Protein AF-A0A1N7LGC6-F1 (afdb_monomer_lite)

Organism: NCBI:txid373672

Structure (mmCIF, N/CA/C/O backbone):
data_AF-A0A1N7LGC6-F1
#
_entry.id   AF-A0A1N7LGC6-F1
#
loop_
_atom_site.group_PDB
_atom_site.id
_atom_site.type_symbol
_atom_site.label_atom_id
_atom_site.label_alt_id
_atom_site.label_comp_id
_atom_site.label_asym_id
_atom_site.label_entity_id
_atom_site.label_seq_id
_atom_site.pdbx_PDB_ins_code
_atom_site.Cartn_x
_atom_site.Cartn_y
_atom_site.Cartn_z
_atom_site.occupancy
_atom_site.B_iso_or_equiv
_atom_site.auth_seq_id
_atom_site.auth_comp_id
_atom_site.auth_asym_id
_atom_site.auth_atom_id
_atom_site.pdbx_PDB_model_num
ATOM 1 N N . MET A 1 1 ? -0.327 -55.323 -0.229 1.00 37.06 1 MET A N 1
ATOM 2 C CA . MET A 1 1 ? 0.674 -54.268 -0.504 1.00 37.06 1 MET A CA 1
ATOM 3 C C . MET A 1 1 ? 0.019 -53.329 -1.503 1.00 37.06 1 MET A C 1
ATOM 5 O O . MET A 1 1 ? -0.231 -53.772 -2.609 1.00 37.06 1 MET A O 1
ATOM 9 N N . SER A 1 2 ? -0.619 -52.239 -1.058 1.00 42.34 2 SER A N 1
ATOM 10 C CA . SER A 1 2 ? 0.004 -50.950 -0.676 1.00 42.34 2 SER A CA 1
ATOM 11 C C . SER A 1 2 ? 0.762 -50.383 -1.883 1.00 42.34 2 SER A C 1
ATOM 13 O O . SER A 1 2 ? 1.681 -51.045 -2.346 1.00 42.34 2 SER A O 1
ATOM 15 N N . THR A 1 3 ? 0.373 -49.264 -2.488 1.00 35.06 3 THR A N 1
ATOM 16 C CA . THR A 1 3 ? 0.226 -47.947 -1.849 1.00 35.06 3 THR A CA 1
ATOM 17 C C . THR A 1 3 ? -0.568 -46.969 -2.730 1.00 35.06 3 THR A C 1
ATOM 19 O O . THR A 1 3 ? -0.265 -46.865 -3.912 1.00 35.06 3 THR A O 1
ATOM 22 N N . LEU A 1 4 ? -1.471 -46.217 -2.083 1.00 39.47 4 LEU A N 1
ATOM 23 C CA . LEU A 1 4 ? -1.647 -44.753 -2.180 1.00 39.47 4 LEU A CA 1
ATOM 24 C C . LEU A 1 4 ? -1.984 -44.200 -3.577 1.00 39.47 4 LEU A C 1
ATOM 26 O O . LEU A 1 4 ? -1.130 -44.090 -4.444 1.00 39.47 4 LEU A O 1
ATOM 30 N N . GLU A 1 5 ? -3.261 -43.935 -3.848 1.00 39.03 5 GLU A N 1
ATOM 31 C CA . GLU A 1 5 ? -3.838 -42.589 -3.673 1.00 39.03 5 GLU A CA 1
ATOM 32 C C . GLU A 1 5 ? -3.075 -41.542 -4.494 1.00 39.03 5 GLU A C 1
ATOM 34 O O . GLU A 1 5 ? -2.191 -40.850 -3.991 1.00 39.03 5 GLU A O 1
ATOM 39 N N . ASP A 1 6 ? -3.475 -41.413 -5.764 1.00 38.19 6 ASP A N 1
ATOM 40 C CA . ASP A 1 6 ? -3.227 -40.238 -6.601 1.00 38.19 6 ASP A CA 1
ATOM 41 C C . ASP A 1 6 ? -3.942 -39.019 -5.993 1.00 38.19 6 ASP A C 1
ATOM 43 O O . ASP A 1 6 ? -4.924 -38.488 -6.514 1.00 38.19 6 AS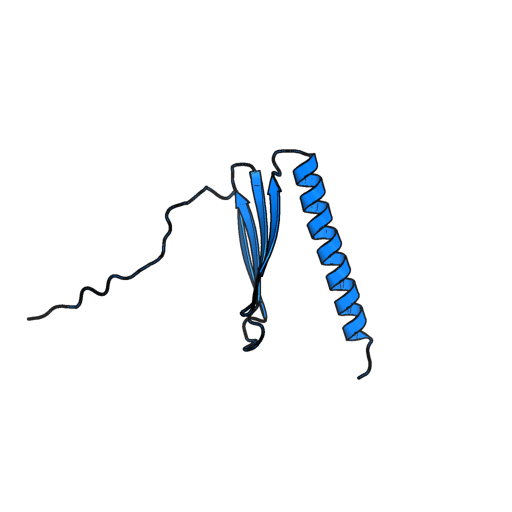P A O 1
ATOM 47 N N . ILE A 1 7 ? -3.449 -38.556 -4.848 1.00 42.66 7 ILE A N 1
ATOM 48 C CA . ILE A 1 7 ? -3.672 -37.193 -4.396 1.00 42.66 7 ILE A CA 1
ATOM 49 C C . ILE A 1 7 ? -2.743 -36.358 -5.263 1.00 42.66 7 ILE A C 1
ATOM 51 O O . ILE A 1 7 ? -1.573 -36.139 -4.943 1.00 42.66 7 ILE A O 1
ATOM 55 N N . SER A 1 8 ? -3.265 -35.905 -6.403 1.00 37.09 8 SER A N 1
ATOM 56 C CA . SER A 1 8 ? -2.662 -34.801 -7.131 1.00 37.09 8 SER A CA 1
ATOM 57 C C . SER A 1 8 ? -2.617 -33.612 -6.173 1.00 37.09 8 SER A C 1
ATOM 59 O O . SER A 1 8 ? -3.606 -32.896 -5.989 1.00 37.09 8 SER A O 1
ATOM 61 N N . ASN A 1 9 ? -1.477 -33.428 -5.514 1.00 38.16 9 ASN A N 1
ATOM 62 C CA . ASN A 1 9 ? -1.153 -32.207 -4.809 1.00 38.16 9 ASN A CA 1
ATOM 63 C C . ASN A 1 9 ? -1.197 -31.093 -5.850 1.00 38.16 9 ASN A C 1
ATOM 65 O O . ASN A 1 9 ? -0.247 -30.888 -6.601 1.00 38.16 9 ASN A O 1
ATOM 69 N N . ASN A 1 10 ? -2.325 -30.391 -5.914 1.00 43.53 10 ASN A N 1
ATOM 70 C CA . ASN A 1 10 ? -2.466 -29.151 -6.654 1.00 43.53 10 ASN A CA 1
ATOM 71 C C . ASN A 1 10 ? -1.701 -28.069 -5.876 1.00 43.53 10 ASN A C 1
ATOM 73 O O . ASN A 1 10 ? -2.273 -27.148 -5.294 1.00 43.53 10 ASN A O 1
ATOM 77 N N . THR A 1 11 ? -0.378 -28.225 -5.797 1.00 36.22 11 THR A N 1
ATOM 78 C CA . THR A 1 11 ? 0.541 -27.155 -5.449 1.00 36.22 11 THR A CA 1
ATOM 79 C C . THR A 1 11 ? 0.451 -26.184 -6.610 1.00 36.22 11 THR A C 1
ATOM 81 O O . THR A 1 11 ? 1.105 -26.353 -7.631 1.00 36.22 11 THR A O 1
ATOM 84 N N . GLY A 1 12 ? -0.439 -25.198 -6.486 1.00 36.69 12 GLY A N 1
ATOM 85 C CA . GLY A 1 12 ? -0.674 -24.136 -7.461 1.00 36.69 12 GLY A CA 1
ATOM 86 C C . GLY A 1 12 ? 0.540 -23.224 -7.664 1.00 36.69 12 GLY A C 1
ATOM 87 O O . GLY A 1 12 ? 0.436 -22.003 -7.548 1.00 36.69 12 GLY A O 1
ATOM 88 N N . ILE A 1 13 ? 1.698 -23.796 -7.979 1.00 37.38 13 ILE A N 1
ATOM 89 C CA . ILE A 1 13 ? 2.847 -23.102 -8.522 1.00 37.38 13 ILE A CA 1
ATOM 90 C C . ILE A 1 13 ? 2.481 -22.813 -9.974 1.00 37.38 13 ILE A C 1
ATOM 92 O O . ILE A 1 13 ? 2.813 -23.547 -10.898 1.00 37.38 13 ILE A O 1
ATOM 96 N N . LYS A 1 14 ? 1.749 -21.716 -10.183 1.00 39.72 14 LYS A N 1
ATOM 97 C CA . LYS A 1 14 ? 1.797 -21.041 -11.475 1.00 39.72 14 LYS A CA 1
ATOM 98 C C . LYS A 1 14 ? 3.241 -20.582 -11.659 1.00 39.72 14 LYS A C 1
ATOM 100 O O . LYS A 1 14 ? 3.614 -19.526 -11.146 1.00 39.72 14 LYS A O 1
ATOM 105 N N . GLU A 1 15 ? 4.035 -21.369 -12.379 1.00 38.69 15 GLU A N 1
ATOM 106 C CA . GLU A 1 15 ? 5.282 -20.938 -13.014 1.00 38.69 15 GLU A CA 1
ATOM 107 C C . GLU A 1 15 ? 4.963 -19.863 -14.060 1.00 38.69 15 GLU A C 1
ATOM 109 O O . GLU A 1 15 ? 4.996 -20.065 -15.261 1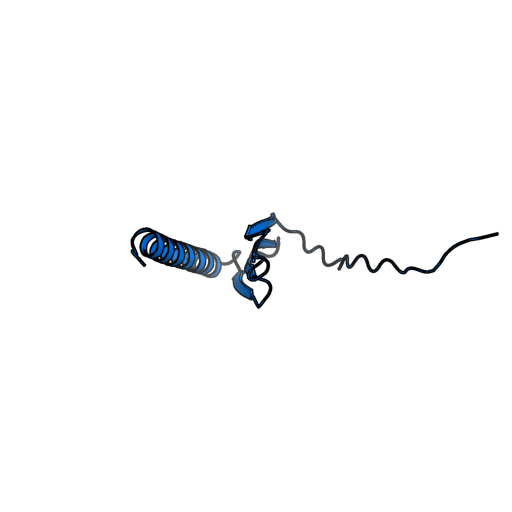.00 38.69 15 GLU A O 1
ATOM 114 N N . ASN A 1 16 ? 4.609 -18.681 -13.574 1.00 46.41 16 ASN A N 1
ATOM 115 C CA . ASN A 1 16 ? 4.903 -17.431 -14.245 1.00 46.41 16 ASN A CA 1
ATOM 116 C C . ASN A 1 16 ? 5.802 -16.677 -13.274 1.00 46.41 16 ASN A C 1
ATOM 118 O O . ASN A 1 16 ? 5.396 -15.674 -12.680 1.00 46.41 16 ASN A O 1
ATOM 122 N N . SER A 1 17 ? 7.006 -17.205 -13.035 1.00 50.69 17 SER A N 1
ATOM 123 C CA . SER A 1 17 ? 8.048 -16.506 -12.288 1.00 50.69 17 SER A CA 1
ATOM 124 C C . SER A 1 17 ? 8.605 -15.376 -13.156 1.00 50.69 17 SER A C 1
ATOM 126 O O . SER A 1 17 ? 9.774 -15.347 -13.524 1.00 50.69 17 SER A O 1
ATOM 128 N N . ILE A 1 18 ? 7.746 -14.404 -13.482 1.00 63.69 18 ILE A N 1
ATOM 129 C CA . ILE A 1 18 ? 8.209 -13.080 -13.876 1.00 63.69 18 ILE A CA 1
ATOM 130 C C . ILE A 1 18 ? 9.092 -12.638 -12.715 1.00 63.69 18 ILE A C 1
ATOM 132 O O . ILE A 1 18 ? 8.604 -12.490 -11.588 1.00 63.69 18 ILE A O 1
ATOM 136 N N . LYS A 1 19 ? 10.399 -12.543 -12.966 1.00 85.00 19 LYS A N 1
ATOM 137 C CA . LYS A 1 19 ? 11.363 -12.158 -11.945 1.00 85.00 19 LYS A CA 1
ATOM 138 C C . LYS A 1 19 ? 10.918 -10.828 -11.336 1.00 85.00 19 LYS A C 1
ATOM 140 O O . LYS A 1 19 ? 10.482 -9.910 -12.036 1.00 85.00 19 LYS A O 1
ATOM 145 N N . MET A 1 20 ? 10.950 -10.767 -10.011 1.00 90.56 20 MET A N 1
ATOM 146 C CA . MET A 1 20 ? 10.522 -9.606 -9.239 1.00 90.56 20 MET A CA 1
ATOM 147 C C . MET A 1 20 ? 11.730 -9.028 -8.520 1.00 90.56 20 MET A C 1
ATOM 149 O O . MET A 1 20 ? 12.405 -9.742 -7.784 1.00 90.56 20 MET A O 1
ATOM 153 N N . SER A 1 21 ? 11.954 -7.728 -8.687 1.00 93.88 21 SER A N 1
ATOM 154 C CA . SER A 1 21 ? 12.945 -6.977 -7.913 1.00 93.88 21 SER A CA 1
ATOM 155 C C . SER A 1 21 ? 12.442 -6.654 -6.502 1.00 93.88 21 SER A C 1
ATOM 157 O O . SER A 1 21 ? 13.234 -6.388 -5.601 1.00 93.88 21 SER A O 1
ATOM 159 N N . TYR A 1 22 ? 11.124 -6.712 -6.286 1.00 95.50 22 TYR A N 1
ATOM 160 C CA . TYR A 1 22 ? 10.495 -6.534 -4.982 1.00 95.50 22 TYR A CA 1
ATOM 161 C C . TYR A 1 22 ? 9.230 -7.391 -4.868 1.00 95.50 22 TYR A C 1
ATOM 163 O O . TYR A 1 22 ? 8.393 -7.392 -5.769 1.00 95.50 22 TYR A O 1
ATOM 171 N N . ASN A 1 23 ? 9.052 -8.098 -3.751 1.00 95.69 23 ASN A N 1
ATOM 172 C CA . ASN A 1 23 ? 7.864 -8.914 -3.492 1.00 95.69 23 ASN A CA 1
ATOM 173 C C . ASN A 1 23 ? 7.665 -9.101 -1.982 1.00 95.69 23 ASN A C 1
ATOM 175 O O . ASN A 1 23 ? 8.288 -9.970 -1.376 1.00 95.69 23 ASN A O 1
ATOM 179 N N . LYS A 1 24 ? 6.794 -8.294 -1.368 1.00 96.94 24 LYS A N 1
ATOM 180 C CA . LYS A 1 24 ? 6.520 -8.350 0.073 1.00 96.94 24 LYS A CA 1
ATOM 181 C C . LYS A 1 24 ? 5.024 -8.396 0.350 1.00 96.94 24 LYS A C 1
ATOM 183 O O . LYS A 1 24 ? 4.277 -7.536 -0.118 1.00 96.94 24 LYS A O 1
ATOM 188 N N . LYS A 1 25 ? 4.603 -9.385 1.137 1.00 95.38 25 LYS A N 1
ATOM 189 C CA . LYS A 1 25 ? 3.249 -9.497 1.683 1.00 95.38 25 LYS A CA 1
ATOM 190 C C . LYS A 1 25 ? 3.311 -9.356 3.201 1.00 95.38 25 LYS A C 1
ATOM 192 O O . LYS A 1 25 ? 4.134 -10.016 3.828 1.00 95.38 25 LYS A O 1
ATOM 197 N N . SER A 1 26 ? 2.430 -8.536 3.761 1.00 95.88 26 SER A N 1
ATOM 198 C CA . SER A 1 26 ? 2.254 -8.373 5.206 1.00 95.88 26 SER A CA 1
ATOM 199 C C . SER A 1 26 ? 0.778 -8.517 5.551 1.00 95.88 26 SER A C 1
ATOM 201 O O . SER A 1 26 ? -0.068 -7.939 4.869 1.00 95.88 26 SER A O 1
ATOM 203 N N . PHE A 1 27 ? 0.471 -9.271 6.602 1.00 94.31 27 PHE A N 1
ATOM 204 C CA . PHE A 1 27 ? -0.873 -9.306 7.173 1.00 94.31 27 PHE A CA 1
ATOM 205 C C . PHE A 1 27 ? -1.089 -8.074 8.054 1.00 94.31 27 PHE A C 1
ATOM 207 O O . PHE A 1 27 ? -0.169 -7.644 8.746 1.00 94.31 27 PHE A O 1
ATOM 214 N N . ILE A 1 28 ? -2.283 -7.492 7.973 1.00 93.38 28 ILE A N 1
ATOM 215 C CA . ILE A 1 28 ? -2.682 -6.290 8.714 1.00 93.38 28 ILE A CA 1
ATOM 216 C C . ILE A 1 28 ? -3.532 -6.696 9.917 1.00 93.38 28 ILE A C 1
ATOM 218 O O . ILE A 1 28 ? -3.250 -6.268 11.030 1.00 93.38 28 ILE A O 1
ATOM 222 N N . ALA A 1 29 ? -4.518 -7.568 9.702 1.00 91.75 29 ALA A N 1
ATOM 223 C CA . ALA A 1 29 ? -5.364 -8.124 10.755 1.00 91.75 29 ALA A CA 1
ATOM 224 C C . ALA A 1 29 ? -5.444 -9.655 10.611 1.00 91.75 29 ALA A C 1
ATOM 226 O O . ALA A 1 29 ? -6.470 -10.169 10.174 1.00 91.75 29 ALA A O 1
ATOM 227 N N . PRO A 1 30 ? -4.353 -10.394 10.893 1.00 89.75 30 PRO A N 1
ATOM 228 C CA . PRO A 1 30 ? -4.287 -11.836 10.633 1.00 89.75 30 PRO A CA 1
ATOM 229 C C . PRO A 1 30 ? -5.339 -12.646 11.402 1.00 89.75 30 PRO A C 1
ATOM 231 O O . PRO A 1 30 ? -5.810 -13.653 10.887 1.00 89.75 30 PRO A O 1
ATOM 234 N N . ASP A 1 31 ? -5.738 -12.177 12.584 1.00 92.19 31 ASP A N 1
ATOM 235 C CA . ASP A 1 31 ? -6.649 -12.899 13.481 1.00 92.19 31 ASP A CA 1
ATOM 236 C C . ASP A 1 31 ? -8.112 -12.432 13.364 1.00 92.19 31 ASP A C 1
ATOM 238 O O . ASP A 1 31 ? -8.982 -12.890 14.103 1.00 92.19 31 ASP A O 1
ATOM 242 N N . SER A 1 32 ? -8.407 -11.499 12.453 1.00 90.69 32 SER A N 1
ATOM 243 C CA . SER A 1 32 ? -9.769 -10.999 12.261 1.00 90.69 32 SER A CA 1
ATOM 244 C C . SER A 1 32 ? -10.579 -11.974 11.409 1.00 90.69 32 SER A C 1
ATOM 246 O O . SER A 1 32 ? -10.315 -12.132 10.220 1.00 90.69 32 SER A O 1
ATOM 248 N N . ILE A 1 33 ? -11.599 -12.593 12.007 1.00 84.56 33 ILE A N 1
ATOM 249 C CA . ILE A 1 33 ? -12.521 -13.503 11.306 1.00 84.56 33 ILE A CA 1
ATOM 250 C C . ILE A 1 33 ? -13.273 -12.756 10.194 1.00 84.56 33 ILE A C 1
ATOM 252 O O . ILE A 1 33 ? -13.393 -13.257 9.077 1.00 84.56 33 ILE A O 1
ATOM 256 N N . ASP A 1 34 ? -13.694 -11.523 10.477 1.00 83.25 34 ASP A N 1
ATOM 257 C CA . ASP A 1 34 ? -14.512 -10.715 9.567 1.00 83.25 34 ASP A CA 1
ATOM 258 C C . ASP A 1 34 ? -13.689 -9.815 8.632 1.00 83.25 34 ASP A C 1
ATOM 260 O O . ASP A 1 34 ? -14.243 -9.140 7.768 1.00 83.25 34 ASP A O 1
ATOM 264 N N . SER A 1 35 ? -12.363 -9.751 8.789 1.00 84.00 35 SER A N 1
ATOM 265 C CA . SER A 1 35 ? -11.519 -8.878 7.964 1.00 84.00 35 SER A CA 1
ATOM 266 C C . SER A 1 35 ? -10.057 -9.321 7.936 1.00 84.00 35 SER A C 1
ATOM 268 O O . SER A 1 35 ? -9.142 -8.499 8.060 1.00 84.00 35 SER A O 1
ATOM 270 N N . MET A 1 36 ? -9.806 -10.628 7.774 1.00 91.75 36 MET A N 1
ATOM 271 C CA . MET A 1 36 ? -8.443 -11.133 7.597 1.00 91.75 36 MET A CA 1
ATOM 272 C C . MET A 1 36 ? -7.810 -10.451 6.386 1.00 91.75 36 MET A C 1
ATOM 274 O O . MET A 1 36 ? -8.067 -10.813 5.236 1.00 91.75 36 MET A O 1
ATOM 278 N N . SER A 1 37 ? -6.977 -9.449 6.654 1.00 94.81 37 SER A N 1
ATOM 279 C CA . SER A 1 37 ? -6.523 -8.497 5.650 1.00 94.81 37 SER A CA 1
ATOM 280 C C . SER A 1 37 ? -5.013 -8.513 5.494 1.00 94.81 37 SER A C 1
ATOM 282 O O . SER A 1 37 ? -4.250 -8.797 6.421 1.00 94.81 37 SER A O 1
ATOM 284 N N . ALA A 1 38 ? -4.564 -8.225 4.278 1.00 95.69 38 ALA A N 1
ATOM 285 C CA . ALA A 1 38 ? -3.161 -8.184 3.922 1.00 95.69 38 ALA A CA 1
ATOM 286 C C . ALA A 1 38 ? -2.890 -7.128 2.854 1.00 95.69 38 ALA A C 1
ATOM 288 O O . ALA A 1 38 ? -3.707 -6.883 1.964 1.00 95.69 38 ALA A O 1
ATOM 289 N N . ILE A 1 39 ? -1.681 -6.577 2.902 1.00 96.69 39 ILE A N 1
ATOM 290 C CA . ILE A 1 39 ? -1.109 -5.787 1.821 1.00 96.69 39 ILE A CA 1
ATOM 291 C C . ILE A 1 39 ? -0.038 -6.602 1.100 1.00 96.69 39 ILE A C 1
ATOM 293 O O . ILE A 1 39 ? 0.811 -7.243 1.723 1.00 96.69 39 ILE A O 1
ATOM 297 N N . HIS A 1 40 ? -0.072 -6.589 -0.231 1.00 96.94 40 HIS A N 1
ATOM 298 C CA . HIS A 1 40 ? 0.930 -7.214 -1.086 1.00 96.94 40 HIS A CA 1
ATOM 299 C C . HIS A 1 40 ? 1.477 -6.198 -2.080 1.00 96.94 40 HIS A C 1
ATOM 301 O O . HIS A 1 40 ? 0.767 -5.755 -2.984 1.00 96.94 40 HIS A O 1
ATOM 307 N N . CYS A 1 41 ? 2.758 -5.878 -1.937 1.00 97.44 41 CYS A N 1
ATOM 308 C CA . CYS A 1 41 ? 3.483 -4.987 -2.828 1.00 97.44 41 CYS A CA 1
ATOM 309 C C . CYS A 1 41 ? 4.495 -5.779 -3.665 1.00 97.44 41 CYS A C 1
ATOM 311 O O . CYS A 1 41 ? 5.238 -6.613 -3.138 1.00 97.44 41 CYS A O 1
ATOM 313 N N . LYS A 1 42 ? 4.512 -5.532 -4.975 1.00 96.56 42 LYS A N 1
ATOM 314 C CA . LYS A 1 42 ? 5.376 -6.205 -5.949 1.00 96.56 42 LYS A CA 1
ATOM 315 C C . LYS A 1 42 ? 5.919 -5.220 -6.971 1.00 96.56 42 LYS A C 1
ATOM 317 O O . LYS A 1 42 ? 5.192 -4.328 -7.404 1.00 96.56 42 LYS A O 1
ATOM 322 N N . ILE A 1 43 ? 7.154 -5.439 -7.398 1.00 96.62 43 ILE A N 1
ATOM 323 C CA . ILE A 1 43 ? 7.759 -4.796 -8.562 1.00 96.62 43 ILE A CA 1
ATOM 324 C C . ILE A 1 43 ? 8.376 -5.903 -9.410 1.00 96.62 43 ILE A C 1
ATOM 326 O O . ILE A 1 43 ? 9.197 -6.685 -8.925 1.00 96.62 43 ILE A O 1
ATOM 330 N N . TYR A 1 44 ? 7.937 -5.986 -10.658 1.00 95.25 44 TYR A N 1
ATOM 331 C CA . TYR A 1 44 ? 8.458 -6.903 -11.663 1.00 95.25 44 TYR A CA 1
ATOM 332 C C . TYR A 1 44 ? 9.669 -6.280 -12.373 1.00 95.25 44 TYR A C 1
ATOM 334 O O . TYR A 1 44 ? 9.789 -5.056 -12.440 1.00 95.25 44 TYR A O 1
ATOM 342 N N . GLU A 1 45 ? 10.574 -7.108 -12.902 1.00 93.56 45 GLU A N 1
ATOM 343 C CA . GLU A 1 45 ? 11.762 -6.633 -13.637 1.00 93.56 45 GLU A CA 1
ATOM 344 C C . GLU A 1 45 ? 11.416 -5.805 -14.886 1.00 93.56 45 GLU A C 1
ATOM 346 O O . GLU A 1 45 ? 12.187 -4.930 -15.268 1.00 93.56 45 GLU A O 1
ATOM 351 N N . ASP A 1 46 ? 10.235 -6.011 -15.479 1.00 92.69 46 ASP A N 1
ATOM 352 C CA . ASP A 1 46 ? 9.727 -5.221 -16.611 1.00 92.69 46 ASP A CA 1
ATOM 353 C C . ASP A 1 46 ? 9.281 -3.794 -16.225 1.00 92.69 46 ASP A C 1
ATOM 355 O O . ASP A 1 46 ? 8.910 -2.997 -17.087 1.00 92.69 46 ASP A O 1
ATOM 359 N N . GLY A 1 47 ? 9.340 -3.451 -14.934 1.00 94.75 47 GLY A N 1
ATOM 360 C CA . GLY A 1 47 ? 8.936 -2.154 -14.408 1.00 94.75 47 GLY A CA 1
ATOM 361 C C . GLY A 1 47 ? 7.473 -2.087 -13.977 1.00 94.75 47 GLY A C 1
ATOM 362 O O . GLY A 1 47 ? 7.032 -1.031 -13.527 1.00 94.75 47 GLY A O 1
ATOM 363 N N . LYS A 1 48 ? 6.701 -3.174 -14.034 1.00 96.62 48 LYS A N 1
ATOM 364 C CA . LYS A 1 48 ? 5.341 -3.169 -13.490 1.00 96.62 48 LYS A CA 1
ATOM 365 C C . LYS A 1 48 ? 5.382 -3.157 -11.961 1.00 96.62 48 LYS A C 1
ATOM 367 O O . LYS A 1 48 ? 5.864 -4.097 -11.334 1.00 96.62 48 LYS A O 1
ATOM 372 N N . ALA A 1 49 ? 4.811 -2.129 -11.341 1.00 97.56 49 ALA A N 1
ATOM 373 C CA . ALA A 1 49 ? 4.601 -2.059 -9.897 1.00 97.56 49 ALA A CA 1
ATOM 374 C C . ALA A 1 49 ? 3.135 -2.333 -9.551 1.00 97.56 49 ALA A C 1
ATOM 376 O O . ALA A 1 49 ? 2.226 -1.879 -10.248 1.00 97.56 49 ALA A O 1
ATOM 377 N N . ILE A 1 50 ? 2.896 -3.074 -8.470 1.00 97.31 50 ILE A N 1
ATOM 378 C CA . ILE A 1 50 ? 1.563 -3.383 -7.948 1.00 97.31 50 ILE A CA 1
ATOM 379 C C . ILE A 1 50 ? 1.573 -3.230 -6.428 1.00 97.31 50 ILE A C 1
ATOM 381 O O . ILE A 1 50 ? 2.412 -3.826 -5.758 1.00 97.31 50 ILE A O 1
ATOM 385 N N . ALA A 1 51 ? 0.587 -2.519 -5.889 1.00 97.75 51 ALA A N 1
ATOM 386 C CA . ALA A 1 51 ? 0.224 -2.549 -4.478 1.00 97.75 51 ALA A CA 1
ATOM 387 C C . ALA A 1 51 ? -1.230 -3.014 -4.365 1.00 97.75 51 ALA A C 1
ATOM 389 O O . ALA A 1 51 ? -2.121 -2.460 -5.012 1.00 97.75 51 ALA A O 1
ATOM 390 N N . ARG A 1 52 ? -1.475 -4.072 -3.593 1.00 97.38 52 ARG A N 1
ATOM 391 C CA . ARG A 1 52 ? -2.811 -4.640 -3.399 1.00 97.38 52 ARG A CA 1
ATOM 392 C C . ARG A 1 52 ? -3.136 -4.711 -1.921 1.00 97.38 52 ARG A C 1
ATOM 394 O O . ARG A 1 52 ? -2.396 -5.355 -1.188 1.00 97.38 52 ARG A O 1
ATOM 401 N N . LEU A 1 53 ? -4.259 -4.125 -1.535 1.00 95.94 53 LEU A N 1
ATOM 402 C CA . LEU A 1 53 ? -4.898 -4.347 -0.246 1.00 95.94 53 LEU A CA 1
ATOM 403 C C . LEU A 1 53 ? -6.046 -5.333 -0.461 1.00 95.94 53 LEU A C 1
ATOM 405 O O . LEU A 1 53 ? -6.823 -5.168 -1.400 1.00 95.94 53 LEU A O 1
ATOM 409 N N . SER A 1 54 ? -6.132 -6.374 0.353 1.00 94.88 54 SER A N 1
ATOM 410 C CA . SER A 1 54 ? -7.193 -7.379 0.254 1.00 94.88 54 SER A CA 1
ATOM 411 C C . SER A 1 54 ? -7.621 -7.853 1.627 1.00 94.88 54 SER A C 1
ATOM 413 O O . SER A 1 54 ? -6.757 -7.999 2.491 1.00 94.88 54 SER A O 1
ATOM 415 N N . ASP A 1 55 ? -8.898 -8.169 1.778 1.00 94.19 55 ASP A N 1
ATOM 416 C CA . ASP A 1 55 ? -9.468 -8.884 2.917 1.00 94.19 55 ASP A CA 1
ATOM 417 C C . ASP A 1 55 ? -10.265 -10.116 2.440 1.00 94.19 55 ASP A C 1
ATOM 419 O O . ASP A 1 55 ? -10.135 -10.543 1.288 1.00 94.19 55 ASP A O 1
ATOM 423 N N . CYS A 1 56 ? -11.055 -10.724 3.328 1.00 89.50 56 CYS A N 1
ATOM 424 C CA . CYS A 1 56 ? -11.925 -11.853 2.993 1.00 89.50 56 CYS A CA 1
ATOM 425 C C . CYS A 1 56 ? -13.105 -11.481 2.074 1.00 89.50 56 CYS A C 1
ATOM 427 O O . CYS A 1 56 ? -13.705 -12.378 1.482 1.00 89.50 56 CYS A O 1
ATOM 429 N N . HIS A 1 57 ? -13.412 -10.192 1.908 1.00 90.25 57 HIS A N 1
ATOM 430 C CA . HIS A 1 57 ? -14.556 -9.707 1.139 1.00 90.25 57 HIS A CA 1
ATOM 431 C C . HIS A 1 57 ? -14.164 -9.156 -0.235 1.00 90.25 57 HIS A C 1
ATOM 433 O O . HIS A 1 57 ? -14.946 -9.233 -1.184 1.00 90.25 57 HIS A O 1
ATOM 439 N N . GLY A 1 58 ? -12.958 -8.611 -0.385 1.00 91.88 58 GLY A N 1
ATOM 440 C CA . GLY A 1 58 ? -12.546 -7.986 -1.630 1.00 91.88 58 GLY A CA 1
ATOM 441 C C . GLY A 1 58 ? -11.091 -7.541 -1.680 1.00 91.88 58 GLY A C 1
ATOM 442 O O . GLY A 1 58 ? -10.251 -7.862 -0.839 1.00 91.88 58 GLY A O 1
ATOM 443 N N . SER A 1 59 ? -10.760 -6.808 -2.747 1.00 94.56 59 SER A N 1
ATOM 444 C CA . SER A 1 59 ? -9.427 -6.229 -2.899 1.00 94.56 59 SER A CA 1
ATOM 445 C C . SER A 1 59 ? -9.431 -4.949 -3.718 1.00 94.56 59 SER A C 1
ATOM 447 O O . SER A 1 59 ? -10.120 -4.855 -4.734 1.00 94.56 59 SER A O 1
ATOM 449 N N . ILE A 1 60 ? -8.573 -4.016 -3.322 1.00 95.12 60 ILE A N 1
ATOM 450 C CA . ILE A 1 60 ? -8.211 -2.830 -4.092 1.00 95.12 60 ILE A CA 1
ATOM 451 C C . ILE A 1 60 ? -6.795 -3.038 -4.620 1.00 95.12 60 ILE A C 1
ATOM 453 O O . ILE A 1 60 ? -5.911 -3.550 -3.926 1.00 95.12 60 ILE A O 1
ATOM 457 N N . ARG A 1 61 ? -6.566 -2.657 -5.877 1.00 96.56 61 ARG A N 1
ATOM 458 C CA . ARG A 1 61 ? -5.265 -2.789 -6.528 1.00 96.56 61 ARG A CA 1
ATOM 459 C C . ARG A 1 61 ? -4.880 -1.492 -7.214 1.00 96.56 61 ARG A C 1
ATOM 461 O O . ARG A 1 61 ? -5.522 -1.094 -8.178 1.00 96.56 61 ARG A O 1
ATOM 468 N N . TRP A 1 62 ? -3.749 -0.938 -6.806 1.00 97.12 62 TRP A N 1
ATOM 469 C CA . TRP A 1 62 ? -3.032 0.068 -7.576 1.00 97.12 62 TRP A CA 1
ATOM 470 C C . TRP A 1 62 ? -1.929 -0.602 -8.382 1.00 97.12 62 TRP A C 1
ATOM 472 O O . TRP A 1 62 ? -1.247 -1.513 -7.903 1.00 97.12 62 TRP A O 1
ATOM 482 N N . HIS A 1 63 ? -1.7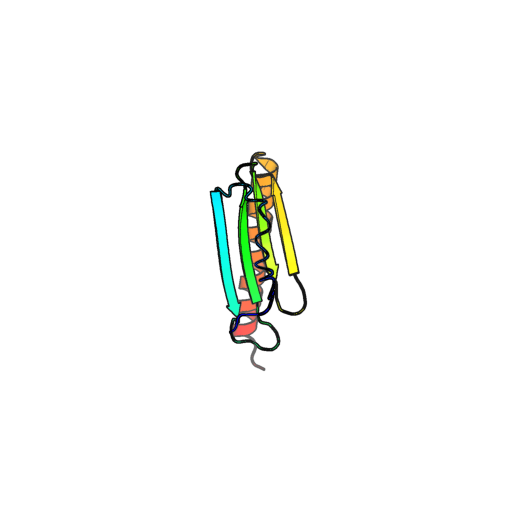60 -0.166 -9.622 1.00 96.12 63 HIS A N 1
ATOM 483 C CA . HIS A 1 63 ? -0.651 -0.590 -10.458 1.00 96.12 63 HIS A CA 1
ATOM 484 C C . HIS A 1 63 ? -0.222 0.540 -11.380 1.00 96.12 63 HIS A C 1
ATOM 486 O O . HIS A 1 63 ? -1.042 1.386 -11.726 1.00 96.12 63 HIS A O 1
ATOM 492 N N . ASN A 1 64 ? 1.045 0.514 -11.782 1.00 98.06 64 ASN A N 1
ATOM 493 C CA . ASN A 1 64 ? 1.617 1.429 -12.764 1.00 98.06 64 ASN A CA 1
ATOM 494 C C . ASN A 1 64 ? 2.904 0.855 -13.365 1.00 98.06 64 ASN A C 1
ATOM 496 O O . ASN A 1 64 ? 3.456 -0.122 -12.855 1.00 98.06 64 ASN A O 1
ATOM 500 N N . GLN A 1 65 ? 3.364 1.467 -14.455 1.00 97.44 65 GLN A N 1
ATOM 501 C CA . GLN A 1 65 ? 4.665 1.190 -15.065 1.00 97.44 65 GLN A CA 1
ATOM 502 C C . GLN A 1 65 ? 5.692 2.193 -14.532 1.00 97.44 65 GLN A C 1
ATOM 504 O O . GLN A 1 65 ? 5.573 3.389 -14.782 1.00 97.44 65 GLN A O 1
ATOM 509 N N . ILE A 1 66 ? 6.676 1.720 -13.765 1.00 96.94 66 ILE A N 1
ATOM 510 C CA . ILE A 1 66 ? 7.663 2.567 -13.074 1.00 96.94 66 ILE A CA 1
ATOM 511 C C . ILE A 1 66 ? 8.977 2.736 -13.845 1.00 96.94 66 ILE A C 1
ATOM 513 O O . ILE A 1 66 ? 9.871 3.442 -13.379 1.00 96.94 66 ILE A O 1
ATOM 517 N N . ASN A 1 67 ? 9.096 2.097 -15.013 1.00 95.69 67 ASN A N 1
ATOM 518 C CA . ASN A 1 67 ? 10.155 2.370 -15.988 1.00 95.69 67 ASN A CA 1
ATOM 519 C C . ASN A 1 67 ? 9.945 3.725 -16.697 1.00 95.69 67 ASN A C 1
ATOM 521 O O . ASN A 1 67 ? 10.913 4.347 -17.123 1.00 95.69 67 ASN A O 1
ATOM 525 N N . ASN A 1 68 ? 8.701 4.212 -16.759 1.00 94.75 68 ASN A N 1
ATOM 526 C CA . ASN A 1 68 ? 8.347 5.566 -17.171 1.00 94.75 68 ASN A CA 1
ATOM 527 C C . ASN A 1 68 ? 8.354 6.518 -15.951 1.00 94.75 68 ASN A C 1
ATOM 529 O O . ASN A 1 68 ? 7.686 6.214 -14.954 1.00 94.75 68 ASN A O 1
ATOM 533 N N . PRO A 1 69 ? 9.036 7.682 -16.007 1.00 97.56 69 PRO A N 1
ATOM 534 C CA . PRO A 1 69 ? 9.025 8.668 -14.926 1.00 97.56 69 PRO A CA 1
ATOM 535 C C . PRO A 1 69 ? 7.627 9.107 -14.473 1.00 97.56 69 PRO A C 1
ATOM 537 O O . PRO A 1 69 ? 7.396 9.234 -13.270 1.00 97.56 69 PRO A O 1
ATOM 540 N N . GLU A 1 70 ? 6.680 9.290 -15.398 1.00 98.06 70 GLU A N 1
ATOM 541 C CA . GLU A 1 70 ? 5.316 9.717 -15.054 1.00 98.06 70 GLU A CA 1
ATOM 542 C C . GLU A 1 70 ? 4.554 8.619 -14.309 1.00 98.06 70 GLU A C 1
ATOM 544 O O . GLU A 1 70 ? 3.969 8.876 -13.260 1.00 98.06 70 GLU A O 1
ATOM 549 N N . GLY A 1 71 ? 4.633 7.371 -14.783 1.00 98.06 71 GLY A N 1
ATOM 550 C CA . GLY A 1 71 ? 3.994 6.235 -14.114 1.00 98.06 71 GLY A CA 1
ATOM 551 C C . GLY A 1 71 ? 4.593 5.959 -12.731 1.00 98.06 71 GLY A C 1
ATOM 552 O O . GLY A 1 71 ? 3.866 5.614 -11.794 1.00 98.06 71 GLY A O 1
ATOM 553 N N . LYS A 1 72 ? 5.904 6.187 -12.561 1.00 98.12 72 LYS A N 1
ATOM 554 C CA . LYS A 1 72 ? 6.562 6.167 -11.248 1.00 98.12 72 LYS A CA 1
ATOM 555 C C . LYS A 1 72 ? 6.037 7.277 -10.337 1.00 98.12 72 LYS A C 1
ATOM 557 O O . LYS A 1 72 ? 5.691 6.984 -9.194 1.00 98.12 72 LYS A O 1
ATOM 562 N N . LYS A 1 73 ? 5.959 8.517 -10.831 1.00 98.50 73 LYS A N 1
ATOM 563 C CA . LYS A 1 73 ? 5.421 9.664 -10.084 1.00 98.50 73 LYS A CA 1
ATOM 564 C C . LYS A 1 73 ? 3.982 9.402 -9.637 1.00 98.50 73 LYS A C 1
ATOM 566 O O . LYS A 1 73 ? 3.698 9.483 -8.449 1.00 98.50 73 LYS A O 1
ATOM 571 N N . GLU A 1 74 ? 3.116 8.978 -10.550 1.00 98.31 74 GLU A N 1
ATOM 572 C CA . GLU A 1 74 ? 1.713 8.687 -10.251 1.00 98.31 74 GLU A CA 1
ATOM 573 C C . GLU A 1 74 ? 1.570 7.520 -9.255 1.00 98.31 74 GLU A C 1
ATOM 575 O O . GLU A 1 74 ? 0.718 7.555 -8.371 1.00 98.31 74 GLU A O 1
ATOM 580 N N . MET A 1 75 ? 2.415 6.481 -9.344 1.00 97.94 75 MET A N 1
ATOM 581 C CA . MET A 1 75 ? 2.410 5.399 -8.348 1.00 97.94 75 MET A CA 1
ATOM 582 C C . MET A 1 75 ? 2.779 5.915 -6.951 1.00 97.94 75 MET A C 1
ATOM 584 O O . MET A 1 75 ? 2.152 5.518 -5.970 1.00 97.94 75 MET A O 1
ATOM 588 N N . ILE A 1 76 ? 3.780 6.795 -6.856 1.00 98.25 76 ILE A N 1
ATOM 589 C CA . ILE A 1 76 ? 4.188 7.423 -5.592 1.00 98.25 76 ILE A CA 1
ATOM 590 C C . ILE A 1 76 ? 3.054 8.292 -5.039 1.00 98.25 76 ILE A C 1
ATOM 592 O O . ILE A 1 76 ? 2.735 8.174 -3.860 1.00 98.25 76 ILE A O 1
ATOM 596 N N . GLU A 1 77 ? 2.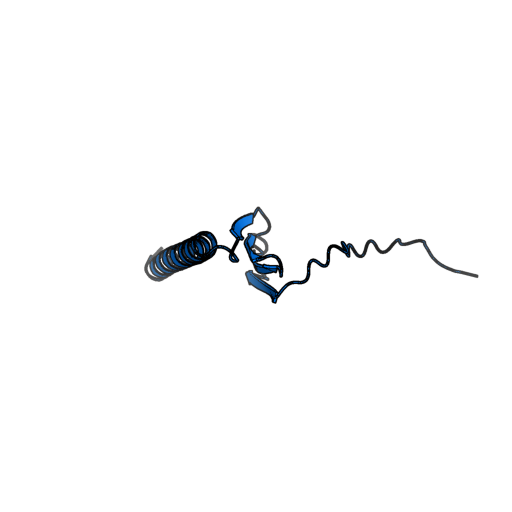407 9.103 -5.877 1.00 98.25 77 GLU A N 1
ATOM 597 C CA . GLU A 1 77 ? 1.277 9.954 -5.480 1.00 98.25 77 GLU A CA 1
ATOM 598 C C . GLU A 1 77 ? 0.078 9.130 -4.989 1.00 98.25 77 GLU A C 1
ATOM 600 O O . GLU A 1 77 ? -0.454 9.411 -3.916 1.00 98.25 77 GLU A O 1
ATOM 605 N N . LYS A 1 78 ? -0.306 8.058 -5.703 1.00 96.88 78 LYS A N 1
ATOM 606 C CA . LYS A 1 78 ? -1.374 7.131 -5.275 1.00 96.88 78 LYS A CA 1
ATOM 607 C C . LYS A 1 78 ? -1.108 6.566 -3.881 1.00 96.88 78 LYS A C 1
ATOM 609 O O . LYS A 1 78 ? -2.001 6.560 -3.037 1.00 96.88 78 LYS A O 1
ATOM 614 N N . LEU A 1 79 ? 0.115 6.083 -3.648 1.00 97.06 79 LEU A N 1
ATOM 615 C CA . LEU A 1 79 ? 0.507 5.512 -2.360 1.00 97.06 79 LEU A CA 1
ATOM 616 C C . LEU A 1 79 ? 0.554 6.576 -1.260 1.00 97.06 79 LEU A C 1
ATOM 618 O O . LEU A 1 79 ? 0.059 6.325 -0.166 1.00 97.06 79 LEU A O 1
ATOM 622 N N . GLY A 1 80 ? 1.114 7.752 -1.553 1.00 98.06 80 GLY A N 1
ATOM 623 C CA . GLY A 1 80 ? 1.182 8.873 -0.618 1.00 98.06 80 GLY A CA 1
ATOM 624 C C . GLY A 1 80 ? -0.205 9.312 -0.157 1.00 98.06 80 GLY A C 1
ATOM 625 O O . GLY A 1 80 ? -0.469 9.320 1.041 1.00 98.06 80 GLY A O 1
ATOM 626 N N . ASN A 1 81 ? -1.117 9.559 -1.099 1.00 98.00 81 ASN A N 1
ATOM 627 C CA . ASN A 1 81 ? -2.488 9.967 -0.792 1.00 98.00 81 ASN A CA 1
ATOM 628 C C . ASN A 1 81 ? -3.23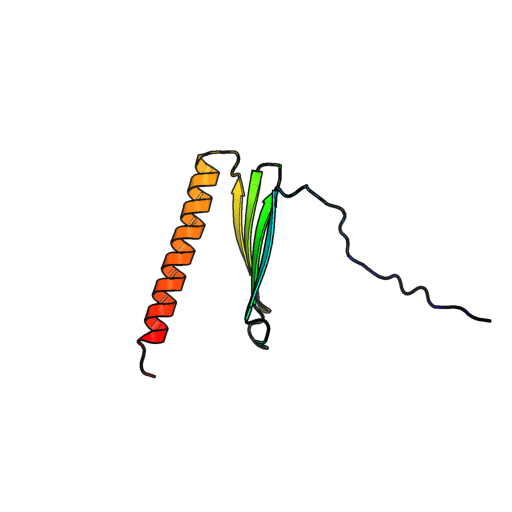3 8.895 0.018 1.00 98.00 81 ASN A C 1
ATOM 630 O O . ASN A 1 81 ? -3.899 9.219 0.996 1.00 98.00 81 ASN A O 1
ATOM 634 N N . ALA A 1 82 ? -3.082 7.612 -0.334 1.00 96.56 82 ALA A N 1
ATOM 635 C CA . ALA A 1 82 ? -3.693 6.524 0.429 1.00 96.56 82 ALA A CA 1
ATOM 636 C C . ALA A 1 82 ? -3.172 6.464 1.875 1.00 96.56 82 ALA A C 1
ATOM 638 O O . ALA A 1 82 ? -3.956 6.278 2.802 1.00 96.56 82 ALA A O 1
ATOM 639 N N . ILE A 1 83 ? -1.863 6.642 2.084 1.00 97.06 83 ILE A N 1
ATOM 640 C CA . ILE A 1 83 ? -1.270 6.687 3.428 1.00 97.06 83 ILE A CA 1
ATOM 641 C C . ILE A 1 83 ? -1.828 7.872 4.221 1.00 97.06 83 ILE A C 1
ATOM 643 O O . ILE A 1 83 ? -2.213 7.684 5.373 1.00 97.06 83 ILE A O 1
ATOM 647 N N . THR A 1 84 ? -1.906 9.058 3.613 1.00 98.38 84 THR A N 1
ATOM 648 C CA . THR A 1 84 ? -2.450 10.262 4.255 1.00 98.38 84 THR A CA 1
ATOM 649 C C . THR A 1 84 ? -3.897 10.063 4.696 1.00 98.38 84 THR A C 1
ATOM 651 O O . THR A 1 84 ? -4.209 10.303 5.859 1.00 98.38 84 THR A O 1
ATOM 654 N N . GLU A 1 85 ? -4.770 9.556 3.825 1.00 98.06 85 GLU A N 1
ATOM 655 C CA . GLU A 1 85 ? -6.176 9.334 4.187 1.00 98.06 85 GLU A CA 1
ATOM 656 C C . GLU A 1 85 ? -6.342 8.264 5.275 1.00 98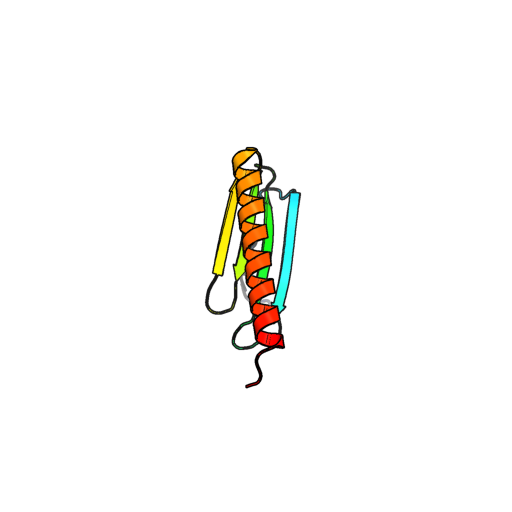.06 85 GLU A C 1
ATOM 658 O O . GLU A 1 85 ? -7.135 8.433 6.203 1.00 98.06 85 GLU A O 1
ATOM 663 N N . LEU A 1 86 ? -5.548 7.189 5.231 1.00 96.25 86 LEU A N 1
ATOM 664 C CA . LEU A 1 86 ? -5.554 6.170 6.285 1.00 96.25 86 LEU A CA 1
ATOM 665 C C . LEU A 1 86 ? -5.070 6.727 7.631 1.00 96.25 86 LEU A C 1
ATOM 667 O O . LEU A 1 86 ? -5.612 6.362 8.674 1.00 96.25 86 LEU A O 1
ATOM 671 N N . GLN A 1 87 ? -4.072 7.613 7.626 1.00 98.06 87 GLN A N 1
ATOM 672 C CA . GLN A 1 87 ? -3.604 8.298 8.832 1.00 98.06 87 GLN A CA 1
ATOM 673 C C . GLN A 1 87 ? -4.669 9.246 9.385 1.00 98.06 87 GLN A C 1
ATOM 675 O O . GLN A 1 87 ? -4.951 9.190 10.579 1.00 98.06 87 GLN A O 1
ATOM 680 N N . ASN A 1 88 ? -5.308 10.045 8.528 1.00 98.06 88 ASN A N 1
ATOM 681 C CA . ASN A 1 88 ? -6.398 10.938 8.923 1.00 98.06 88 ASN A CA 1
ATOM 682 C C . ASN A 1 88 ? -7.549 10.157 9.566 1.00 98.06 88 ASN A C 1
ATOM 684 O O . ASN A 1 88 ? -8.030 10.525 10.638 1.00 98.06 88 ASN A O 1
ATOM 688 N N . PHE A 1 89 ? -7.959 9.047 8.946 1.00 97.81 89 PHE A N 1
ATOM 689 C CA . PHE A 1 89 ? -9.016 8.198 9.485 1.00 97.81 89 PHE A CA 1
ATOM 690 C C . PHE A 1 89 ? -8.618 7.553 10.816 1.00 97.81 89 PHE A C 1
ATOM 692 O O . PHE A 1 89 ? -9.408 7.560 11.758 1.00 97.81 89 PHE A O 1
ATOM 699 N N . LYS A 1 90 ? -7.376 7.067 10.941 1.00 97.06 90 LYS A N 1
ATOM 700 C CA . LYS A 1 90 ? -6.846 6.557 12.211 1.00 97.06 90 LYS A CA 1
ATOM 701 C C . LYS A 1 90 ? -6.914 7.621 13.310 1.00 97.06 90 LYS A C 1
ATOM 703 O O . LYS A 1 90 ? -7.447 7.349 14.380 1.00 97.06 90 LYS A O 1
ATOM 708 N N . THR A 1 91 ? -6.414 8.825 13.041 1.00 97.81 91 THR A N 1
ATOM 709 C CA . THR A 1 91 ? -6.454 9.934 14.001 1.00 97.81 91 THR A CA 1
ATOM 710 C C . THR A 1 91 ? -7.885 10.301 14.370 1.00 97.81 91 THR A C 1
ATOM 712 O O . THR A 1 91 ? -8.153 10.604 15.528 1.00 97.81 91 THR A O 1
ATOM 715 N N . HIS A 1 92 ? -8.826 10.254 13.426 1.00 97.62 92 HIS A N 1
ATOM 716 C CA . HIS A 1 92 ? -10.236 10.445 13.747 1.00 97.62 92 HIS A CA 1
ATOM 717 C C . HIS A 1 92 ? -10.723 9.384 14.744 1.00 97.62 92 HIS A C 1
ATOM 719 O O . HIS A 1 92 ? -11.214 9.755 15.803 1.00 97.62 92 HIS A O 1
ATOM 725 N N . LEU A 1 93 ? -10.509 8.092 14.469 1.00 97.38 93 LEU A N 1
ATOM 726 C CA . LEU A 1 93 ? -10.910 6.995 15.363 1.00 97.38 93 LEU A CA 1
ATOM 727 C C . LEU A 1 93 ? -10.322 7.114 16.777 1.00 97.38 93 LEU A C 1
ATOM 729 O O . LEU A 1 93 ? -11.011 6.809 17.742 1.00 97.38 93 LEU A O 1
ATOM 733 N N . GLU A 1 94 ? -9.078 7.576 16.910 1.00 96.12 94 GLU A N 1
ATOM 734 C CA . GLU A 1 94 ? -8.423 7.789 18.211 1.00 96.12 94 GLU A CA 1
ATOM 735 C C . GLU A 1 94 ? -9.049 8.935 19.028 1.00 96.12 94 GLU A C 1
ATOM 737 O O . GLU A 1 94 ? -8.890 8.972 20.245 1.00 96.12 94 GLU A O 1
ATOM 742 N N . ASN A 1 95 ? -9.751 9.865 18.373 1.00 96.12 95 ASN A N 1
ATOM 743 C CA . ASN A 1 95 ? -10.331 11.057 18.996 1.00 96.12 95 ASN A CA 1
ATOM 744 C C . ASN A 1 95 ? -11.861 11.007 19.136 1.00 96.12 95 ASN A C 1
ATOM 746 O O . ASN A 1 95 ? -12.441 11.874 19.792 1.00 96.12 95 ASN A O 1
ATOM 750 N N . VAL A 1 96 ? -12.537 10.045 18.504 1.00 94.62 96 VAL A N 1
ATOM 751 C CA . VAL A 1 96 ? -13.985 9.879 18.663 1.00 94.62 96 VAL A CA 1
ATOM 752 C C . VAL A 1 96 ? -14.262 9.225 20.020 1.00 94.62 96 VAL A C 1
ATOM 754 O O . VAL A 1 96 ? -13.824 8.109 20.276 1.00 94.62 96 VAL A O 1
ATOM 757 N N . ASN A 1 97 ? -15.049 9.897 20.864 1.00 78.38 97 ASN A N 1
ATOM 758 C CA . ASN A 1 97 ? -15.667 9.282 22.039 1.00 78.38 97 ASN A CA 1
ATOM 759 C C . ASN A 1 97 ? -17.041 8.725 21.636 1.00 78.38 97 ASN A C 1
ATOM 761 O O . ASN A 1 97 ? -17.954 9.510 21.370 1.00 78.38 97 ASN A O 1
ATOM 765 N N . LEU A 1 98 ? -17.157 7.395 21.561 1.00 74.06 98 LEU A N 1
ATOM 766 C CA . LEU A 1 98 ? -18.413 6.661 21.344 1.00 74.06 98 LEU A CA 1
ATOM 767 C C . LEU A 1 98 ? -18.986 6.141 22.664 1.00 74.06 98 LEU A C 1
ATOM 769 O O . LEU A 1 98 ? -18.179 5.707 23.518 1.00 74.06 98 LEU A O 1
#

Foldseek 3Di:
DDDDDPPVPPPVPPPPCQDWPDWDKDFDCCPDPPWRKIWIWTAGPQQKTKIWIDTPPGIDIDIFRCVDVVRVVVSVVVVVVVVVVVVVVVVVVVPDDD

pLDDT: mean 84.96, std 21.33, range [35.06, 98.5]

Radius of gyration: 19.26 Å; chains: 1; bounding box: 31×65×39 Å

Secondary structure (DSSP, 8-state):
-------------------EEEEEEEEEETT-TTT-EEEEEEEETTSEEEEEEE-SS-EEEEEEESSSHHHHHHHHHHHHHHHHHHHHHHHHHHH---

Sequence (98 aa):
MSTLEDISNNTGIKENSIKMSYNKKSFIAPDSIDSMSAIHCKIYEDGKAIARLSDCHGSIRWHNQINNPEGKKEMIEKLGNAITELQNFKTHLENVNL